Protein AF-A0A8S2WT39-F1 (afdb_monomer_lite)

pLDDT: mean 83.59, std 11.34, range [51.84, 97.19]

Radius of gyration: 20.88 Å; chains: 1; bounding box: 49×28×54 Å

Secondary structure (DSSP, 8-state):
----SS-B--EEEE--SSSSS--EEEEEPPPB--S-TTS-EEEEEEE-SSTT-EEEEEE-S----PPP-

Foldseek 3Di:
DFQPLDKDKDWDWDDPPDPDDDTDTDDMDDIDHDPDSFDWADWDWDADPDPPDIDIDTDGPPPPDDDDD

InterPro domains:
  IPR008963 Purple acid phosphatase-like, N-terminal [SSF49363] (23-65)

Organism: NCBI:txid392030

Sequence (69 aa):
MINLRRPLQFRYYSRDHSCSGNYSLVAQSVLIEPLNYNEPTQIHLAYGDRLDQIFVSYLTNSSQYSPQC

Structure (mmCIF, N/CA/C/O backbone):
data_AF-A0A8S2WT39-F1
#
_entry.id   AF-A0A8S2WT39-F1
#
loop_
_atom_site.group_PDB
_atom_site.id
_atom_site.type_symbol
_atom_site.label_atom_id
_atom_site.label_alt_id
_atom_site.label_comp_id
_atom_site.label_asym_id
_atom_site.label_entity_id
_atom_site.label_seq_id
_atom_site.pdbx_PDB_ins_code
_atom_site.Cartn_x
_atom_site.Cartn_y
_atom_site.Cartn_z
_atom_site.occupancy
_atom_site.B_iso_or_equiv
_atom_site.auth_seq_id
_atom_site.auth_comp_id
_atom_site.auth_asym_id
_atom_site.auth_atom_id
_atom_site.pdbx_PDB_model_num
ATOM 1 N N . MET A 1 1 ? 8.521 -1.851 2.277 1.00 64.38 1 MET A N 1
ATOM 2 C CA . MET A 1 1 ? 7.382 -1.261 1.537 1.00 64.38 1 MET A CA 1
ATOM 3 C C . MET A 1 1 ? 6.171 -1.287 2.446 1.00 64.38 1 MET A C 1
ATOM 5 O O . MET A 1 1 ? 5.969 -2.298 3.101 1.00 64.38 1 MET A O 1
ATOM 9 N N . ILE A 1 2 ? 5.408 -0.197 2.514 1.00 76.38 2 ILE A N 1
ATOM 10 C CA . ILE A 1 2 ? 4.114 -0.175 3.211 1.00 76.38 2 ILE A CA 1
ATOM 11 C C . ILE A 1 2 ? 3.058 -0.804 2.295 1.00 76.38 2 ILE A C 1
ATOM 13 O O . ILE A 1 2 ? 3.097 -0.596 1.082 1.00 76.38 2 ILE A O 1
ATOM 17 N N . ASN A 1 3 ? 2.122 -1.562 2.867 1.00 81.50 3 ASN A N 1
ATOM 18 C CA . ASN A 1 3 ? 0.970 -2.093 2.148 1.00 81.50 3 ASN A CA 1
ATOM 19 C C . ASN A 1 3 ? 0.064 -0.927 1.700 1.00 81.50 3 ASN A C 1
ATOM 21 O O . ASN A 1 3 ? -0.637 -0.317 2.503 1.00 8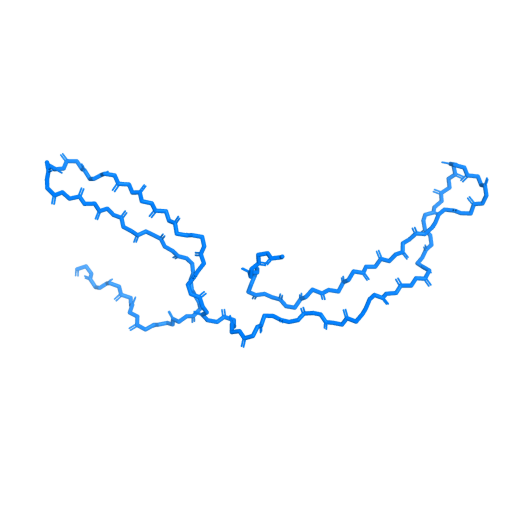1.50 3 ASN A O 1
ATOM 25 N N . LEU A 1 4 ? 0.123 -0.581 0.410 1.00 81.19 4 LEU A N 1
ATOM 26 C CA . LEU A 1 4 ? -0.692 0.483 -0.195 1.00 81.19 4 LEU A CA 1
ATOM 27 C C . LEU A 1 4 ? -2.042 -0.024 -0.719 1.00 81.19 4 LEU A C 1
ATOM 29 O O . LEU A 1 4 ? -2.738 0.719 -1.409 1.00 81.19 4 LEU A O 1
ATOM 33 N N . ARG A 1 5 ? -2.403 -1.282 -0.426 1.00 83.00 5 ARG A N 1
ATOM 34 C CA . ARG A 1 5 ? -3.655 -1.926 -0.858 1.00 83.00 5 ARG A CA 1
ATOM 35 C C . ARG A 1 5 ? -3.871 -1.913 -2.376 1.00 83.00 5 ARG A C 1
ATOM 37 O O . ARG A 1 5 ? -5.001 -1.948 -2.851 1.00 83.00 5 ARG A O 1
ATOM 44 N N . ARG A 1 6 ? -2.787 -1.866 -3.153 1.00 85.69 6 ARG A N 1
ATOM 45 C CA . ARG A 1 6 ? -2.815 -1.969 -4.615 1.00 85.69 6 ARG A CA 1
ATOM 46 C C . ARG A 1 6 ? -1.536 -2.621 -5.137 1.00 85.69 6 ARG A C 1
ATOM 48 O O . ARG A 1 6 ? -0.489 -2.431 -4.512 1.00 85.69 6 ARG A O 1
ATOM 55 N N . PRO A 1 7 ? -1.602 -3.338 -6.271 1.00 90.56 7 PRO A N 1
ATOM 56 C CA . PRO A 1 7 ? -0.409 -3.784 -6.973 1.00 90.56 7 PRO A CA 1
ATOM 57 C C . PRO A 1 7 ? 0.468 -2.591 -7.355 1.00 90.56 7 PRO A C 1
ATOM 59 O O . PRO A 1 7 ? -0.037 -1.529 -7.734 1.00 90.56 7 PRO A O 1
ATOM 62 N N . LEU A 1 8 ? 1.782 -2.769 -7.276 1.00 91.50 8 LEU A N 1
ATOM 63 C CA . LEU A 1 8 ? 2.762 -1.786 -7.714 1.00 91.50 8 LEU A CA 1
ATOM 64 C C . LEU A 1 8 ? 3.624 -2.377 -8.823 1.00 91.50 8 LEU A C 1
ATOM 66 O O . LEU A 1 8 ? 4.107 -3.503 -8.726 1.00 91.50 8 LEU A O 1
ATOM 70 N N . GLN A 1 9 ? 3.851 -1.576 -9.859 1.00 95.56 9 GLN A N 1
ATOM 71 C CA . GLN A 1 9 ? 4.820 -1.861 -10.903 1.00 95.56 9 GLN A CA 1
ATOM 72 C C . GLN A 1 9 ? 5.664 -0.613 -11.128 1.00 95.56 9 GLN A C 1
ATOM 74 O O . GLN A 1 9 ? 5.141 0.471 -11.397 1.00 95.56 9 GLN A O 1
ATOM 79 N N . PHE A 1 10 ? 6.975 -0.765 -11.006 1.00 94.38 10 PHE A N 1
ATOM 80 C CA . PHE A 1 10 ? 7.919 0.324 -11.180 1.00 94.38 10 PHE A CA 1
ATOM 81 C C . PHE A 1 10 ? 8.358 0.378 -12.637 1.00 94.38 10 PHE A C 1
ATOM 83 O O . PHE A 1 10 ? 8.698 -0.642 -13.235 1.00 94.38 10 PHE A O 1
ATOM 90 N N . ARG A 1 11 ? 8.333 1.577 -13.214 1.00 95.88 11 ARG A N 1
ATOM 91 C CA . ARG A 1 11 ? 8.773 1.835 -14.586 1.00 95.88 11 ARG A CA 1
ATOM 92 C C . ARG A 1 11 ? 10.080 2.607 -14.549 1.00 95.88 11 ARG A C 1
ATOM 94 O O . ARG A 1 11 ? 10.180 3.621 -13.860 1.00 95.88 11 ARG A O 1
ATOM 101 N N . TYR A 1 12 ? 11.057 2.122 -15.298 1.00 93.81 12 TYR A N 1
ATOM 102 C CA . TYR A 1 12 ? 12.369 2.733 -15.418 1.00 93.81 12 TYR A CA 1
ATOM 103 C C . TYR A 1 12 ? 12.415 3.520 -16.712 1.00 93.81 12 TYR A C 1
ATOM 105 O O . TYR A 1 12 ? 12.232 2.969 -17.800 1.00 93.81 12 TYR A O 1
ATOM 113 N N . TYR A 1 13 ? 12.659 4.813 -16.573 1.00 92.81 13 TYR A N 1
ATOM 114 C CA . TYR A 1 13 ? 12.800 5.727 -17.687 1.00 92.81 13 TYR A CA 1
ATOM 115 C C . TYR A 1 13 ? 14.243 6.196 -17.760 1.00 92.81 13 TYR A C 1
ATOM 117 O O . TYR A 1 13 ? 14.845 6.503 -16.731 1.00 92.81 13 TYR A O 1
ATOM 125 N N . SER A 1 14 ? 14.777 6.278 -18.971 1.00 89.00 14 SER A N 1
ATOM 126 C CA . SER A 1 14 ? 16.067 6.904 -19.225 1.00 89.00 14 SER A CA 1
ATOM 127 C C . SER A 1 14 ? 15.871 8.109 -20.119 1.00 89.00 14 SER A C 1
ATOM 129 O O . SER A 1 14 ? 14.926 8.197 -20.902 1.00 89.00 14 SER A O 1
ATOM 131 N N . ARG A 1 15 ? 16.777 9.061 -19.972 1.00 88.56 15 ARG A N 1
ATOM 132 C CA . ARG A 1 15 ? 17.009 10.102 -20.959 1.00 88.56 15 ARG A CA 1
ATOM 133 C C . ARG A 1 15 ? 18.279 9.660 -21.689 1.00 88.56 15 ARG A C 1
ATOM 135 O O . ARG A 1 15 ? 19.205 9.202 -21.019 1.00 88.56 15 ARG A O 1
ATOM 142 N N . ASP A 1 16 ? 18.294 9.690 -23.022 1.00 72.50 16 ASP A N 1
ATOM 143 C CA . ASP A 1 16 ? 19.513 9.398 -23.801 1.00 72.50 16 ASP A CA 1
ATOM 144 C C . ASP A 1 16 ? 20.682 10.299 -23.349 1.00 72.50 16 ASP A C 1
ATOM 146 O O . ASP A 1 16 ? 20.502 11.173 -22.506 1.00 72.50 16 ASP A O 1
ATOM 150 N N . HIS A 1 17 ? 21.889 10.105 -23.893 1.00 72.25 17 HIS A N 1
ATOM 151 C CA . HIS A 1 17 ? 23.153 10.737 -23.459 1.00 72.25 17 HIS A CA 1
ATOM 152 C C . HIS A 1 17 ? 23.159 12.276 -23.261 1.00 72.25 17 HIS A C 1
ATOM 154 O O . HIS A 1 17 ? 24.153 12.819 -22.779 1.00 72.25 17 HIS A O 1
ATOM 160 N N . SER A 1 18 ? 22.088 12.995 -23.599 1.00 72.94 18 SER A N 1
ATOM 161 C CA . SER A 1 18 ? 21.857 14.388 -23.226 1.00 72.94 18 SER A CA 1
ATOM 162 C C . SER A 1 18 ? 20.949 14.520 -21.992 1.00 72.94 18 SER A C 1
ATOM 164 O O . SER A 1 18 ? 19.808 14.069 -21.962 1.00 72.94 18 SER A O 1
ATOM 166 N N . CYS A 1 19 ? 21.387 15.280 -20.982 1.00 73.75 19 CYS A N 1
ATOM 167 C CA . CYS A 1 19 ? 20.541 15.662 -19.838 1.00 73.75 19 CYS A CA 1
ATOM 168 C C . CYS A 1 19 ? 19.335 16.545 -20.222 1.00 73.75 19 CYS A C 1
ATOM 170 O O . CYS A 1 19 ? 18.518 16.865 -19.363 1.00 73.75 19 CYS A O 1
ATOM 172 N N . SER A 1 20 ? 19.194 16.926 -21.490 1.00 77.31 20 SER A N 1
ATOM 173 C CA . SER A 1 20 ? 18.049 17.618 -22.079 1.00 77.31 20 SER A CA 1
ATOM 174 C C . SER A 1 20 ? 17.365 16.695 -23.095 1.00 77.31 20 SER A C 1
ATOM 176 O O . SER A 1 20 ? 18.013 16.170 -23.997 1.00 77.31 20 SER A O 1
ATOM 178 N N . GLY A 1 21 ? 16.060 16.453 -22.936 1.00 77.31 21 GLY A N 1
ATOM 179 C CA . GLY A 1 21 ? 15.299 15.579 -23.835 1.00 77.31 21 GLY A CA 1
ATOM 180 C C . GLY A 1 21 ? 14.108 14.885 -23.175 1.00 77.31 21 GLY A C 1
ATOM 181 O O . GLY A 1 21 ? 13.868 15.011 -21.969 1.00 77.31 21 GLY A O 1
ATOM 182 N N . ASN A 1 22 ? 13.358 14.134 -23.978 1.00 88.38 22 ASN A N 1
ATOM 183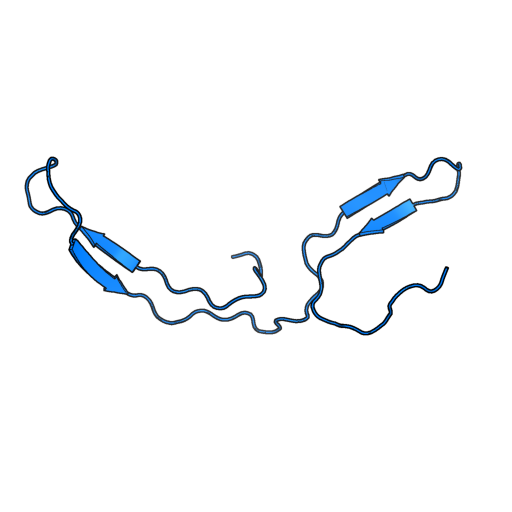 C CA . ASN A 1 22 ? 12.222 13.354 -23.495 1.00 88.38 22 ASN A CA 1
ATOM 184 C C . ASN A 1 22 ? 12.697 12.053 -22.841 1.00 88.38 22 ASN A C 1
ATOM 186 O O . ASN A 1 22 ? 13.688 11.459 -23.257 1.00 88.38 22 ASN A O 1
ATOM 190 N N . TYR A 1 23 ? 11.980 11.619 -21.809 1.00 90.31 23 TYR A N 1
ATOM 191 C CA . TYR A 1 23 ? 12.214 10.323 -21.182 1.00 90.31 23 TYR A CA 1
ATOM 192 C C . TYR A 1 23 ? 11.625 9.205 -22.045 1.00 90.31 23 TYR A C 1
ATOM 194 O O . TYR A 1 23 ? 10.454 9.269 -22.423 1.00 90.31 23 TYR A O 1
ATOM 202 N N . SER A 1 24 ? 12.413 8.167 -22.311 1.00 90.62 24 SER A N 1
ATOM 203 C CA . SER A 1 24 ? 11.967 6.926 -22.943 1.00 90.62 24 SER A CA 1
ATOM 204 C C . SER A 1 24 ? 11.857 5.813 -21.897 1.00 90.62 24 SER A C 1
ATOM 206 O O . SER A 1 24 ? 12.614 5.768 -20.924 1.00 90.62 24 SER A O 1
ATOM 208 N N . LEU A 1 25 ? 10.861 4.936 -22.050 1.00 93.12 25 LEU A N 1
ATOM 209 C CA . LEU A 1 25 ? 10.698 3.766 -21.185 1.00 93.12 25 LEU A CA 1
ATOM 210 C C . LEU A 1 25 ? 11.770 2.733 -21.543 1.00 93.12 25 LEU A C 1
ATOM 212 O O . LEU A 1 25 ? 11.860 2.326 -22.697 1.00 93.12 25 LEU A O 1
ATOM 216 N N . VAL A 1 26 ? 12.543 2.291 -20.554 1.00 94.81 26 VAL A N 1
ATOM 217 C CA . VAL A 1 26 ? 13.645 1.335 -20.750 1.00 94.81 26 VAL A CA 1
ATOM 218 C C . VAL A 1 26 ? 13.311 -0.034 -20.179 1.00 94.81 26 VAL A C 1
ATOM 220 O O . VAL A 1 26 ? 13.648 -1.053 -20.773 1.00 94.81 26 VAL A O 1
ATOM 223 N N . ALA A 1 27 ? 12.641 -0.075 -19.030 1.00 94.81 27 ALA A N 1
ATOM 224 C CA . ALA A 1 27 ? 12.292 -1.330 -18.379 1.00 94.81 27 ALA A CA 1
ATOM 225 C C . ALA A 1 27 ? 11.098 -1.172 -17.436 1.00 94.81 27 ALA A C 1
ATOM 227 O O . ALA A 1 27 ? 10.694 -0.065 -17.072 1.00 94.81 27 ALA A O 1
ATOM 228 N N . GLN A 1 28 ? 10.571 -2.308 -16.990 1.00 97.19 28 GLN A N 1
ATOM 229 C CA . GLN A 1 28 ? 9.552 -2.395 -15.950 1.00 97.19 28 GLN A CA 1
ATOM 230 C C . GLN A 1 28 ? 9.917 -3.494 -14.951 1.00 97.19 28 GLN A C 1
ATOM 232 O O . GLN A 1 28 ? 10.487 -4.516 -15.331 1.00 97.19 28 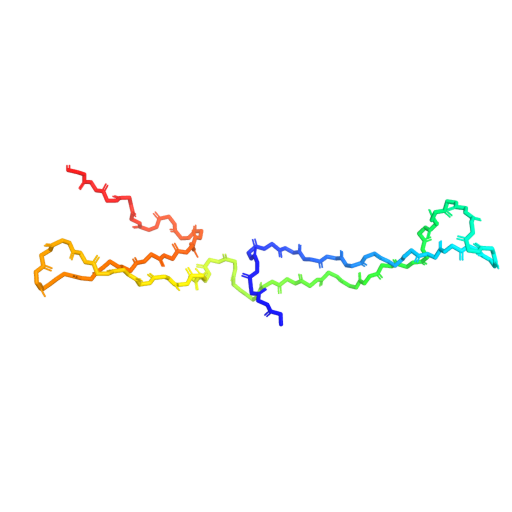GLN A O 1
ATOM 237 N N . SER A 1 29 ? 9.596 -3.284 -13.676 1.00 95.81 29 SER A N 1
ATOM 238 C CA . SER A 1 29 ? 9.743 -4.309 -12.646 1.00 95.81 29 SER A CA 1
ATOM 239 C C . SER A 1 29 ? 8.678 -5.398 -12.790 1.00 95.81 29 SER A C 1
ATOM 241 O O . SER A 1 29 ? 7.666 -5.233 -13.482 1.00 95.81 29 SER A O 1
ATOM 243 N N . VAL A 1 30 ? 8.866 -6.488 -12.045 1.00 95.62 30 VAL A N 1
ATOM 244 C CA . VAL A 1 30 ? 7.778 -7.423 -11.739 1.00 95.62 30 VAL A CA 1
ATOM 245 C C . VAL A 1 30 ? 6.645 -6.707 -11.000 1.00 95.62 30 VAL A C 1
ATOM 247 O O . VAL A 1 30 ? 6.859 -5.661 -10.372 1.00 95.62 30 VAL A O 1
ATOM 250 N N . LEU A 1 31 ? 5.443 -7.273 -11.091 1.00 94.69 31 LEU A N 1
ATOM 251 C CA . LEU A 1 31 ? 4.300 -6.832 -10.306 1.00 94.69 31 LEU A CA 1
ATOM 252 C C . LEU A 1 31 ? 4.521 -7.233 -8.845 1.00 94.69 31 LEU A C 1
ATOM 254 O O . LEU A 1 31 ? 4.787 -8.397 -8.554 1.00 94.69 31 LEU A O 1
ATOM 258 N N . ILE A 1 32 ? 4.437 -6.264 -7.940 1.00 91.69 32 ILE A N 1
ATOM 259 C CA . ILE A 1 32 ? 4.540 -6.491 -6.499 1.00 91.69 32 ILE A CA 1
ATOM 260 C C . ILE A 1 32 ? 3.158 -6.275 -5.902 1.00 91.69 32 ILE A C 1
ATOM 262 O O . ILE A 1 32 ? 2.586 -5.189 -6.015 1.00 91.69 32 ILE A O 1
ATOM 266 N N . GL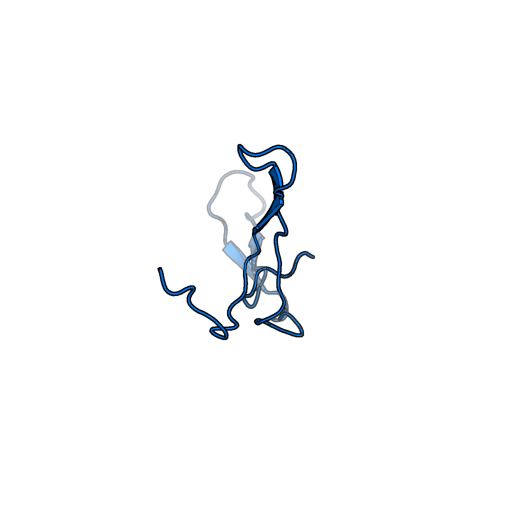U A 1 33 ? 2.635 -7.306 -5.254 1.00 89.44 33 GLU A N 1
ATOM 267 C CA . GLU A 1 33 ? 1.297 -7.313 -4.676 1.00 89.44 33 GLU A CA 1
ATOM 268 C C . GLU A 1 33 ? 1.362 -7.473 -3.154 1.00 89.44 33 GLU A C 1
ATOM 270 O O . GLU A 1 33 ? 2.206 -8.217 -2.644 1.00 89.44 33 GLU A O 1
ATOM 275 N N . PRO A 1 34 ? 0.501 -6.772 -2.398 1.00 86.06 34 PRO A N 1
ATOM 276 C CA . PRO A 1 34 ? 0.303 -7.068 -0.989 1.00 86.06 34 PRO A CA 1
ATOM 277 C C . PRO A 1 34 ? -0.178 -8.506 -0.788 1.00 86.06 34 PRO A C 1
ATOM 279 O O . PRO A 1 34 ? -1.081 -8.959 -1.486 1.00 86.06 34 PRO A O 1
ATOM 282 N N . LEU A 1 35 ? 0.348 -9.185 0.235 1.00 87.31 35 LEU A N 1
ATOM 283 C CA . LEU A 1 35 ? -0.128 -10.519 0.620 1.00 87.31 35 LEU A CA 1
ATOM 284 C C . LEU A 1 35 ? -1.620 -10.506 1.003 1.00 87.31 35 LEU A C 1
ATOM 286 O O . LEU A 1 35 ? -2.333 -11.478 0.773 1.00 87.31 35 LEU A O 1
ATOM 290 N N . ASN A 1 36 ? -2.091 -9.396 1.580 1.00 87.00 36 ASN A N 1
ATOM 291 C CA . ASN A 1 36 ? -3.490 -9.185 1.926 1.00 87.00 36 ASN A CA 1
ATOM 292 C C . ASN A 1 36 ? -3.909 -7.729 1.661 1.00 87.00 36 ASN A C 1
ATOM 294 O O . ASN A 1 36 ? -3.493 -6.805 2.360 1.00 87.00 36 ASN A O 1
ATOM 298 N N . TYR A 1 37 ? -4.779 -7.522 0.672 1.00 85.12 37 TYR A N 1
ATOM 299 C CA . TYR A 1 37 ? -5.350 -6.208 0.342 1.00 85.12 37 TYR A CA 1
ATOM 300 C C . TYR A 1 37 ? -6.322 -5.669 1.401 1.00 85.12 37 TYR A C 1
ATOM 302 O O . TYR A 1 37 ? -6.590 -4.469 1.440 1.00 85.12 37 TYR A O 1
ATOM 310 N N . ASN A 1 38 ? -6.854 -6.551 2.247 1.00 85.44 38 ASN A N 1
ATOM 311 C CA . ASN A 1 38 ? -7.845 -6.224 3.268 1.00 85.44 38 ASN A CA 1
ATOM 312 C C . ASN A 1 38 ? -7.216 -5.951 4.639 1.00 85.44 38 ASN A C 1
ATOM 314 O O . ASN A 1 38 ? -7.931 -5.606 5.579 1.00 85.44 38 ASN A O 1
ATOM 318 N N . GLU A 1 39 ? -5.897 -6.101 4.769 1.00 86.88 39 GLU A N 1
ATOM 319 C CA . GLU A 1 39 ? -5.186 -5.806 6.008 1.00 86.88 39 GLU A CA 1
ATOM 320 C C . GLU A 1 39 ? -5.439 -4.348 6.450 1.00 86.88 39 GLU A C 1
ATOM 322 O O . GLU A 1 39 ? -5.329 -3.430 5.627 1.00 86.88 39 GLU A O 1
ATOM 327 N N . PRO A 1 40 ? -5.792 -4.106 7.727 1.00 88.12 40 PRO A N 1
ATOM 328 C CA . PRO A 1 40 ? -5.860 -2.762 8.284 1.00 88.12 40 PRO A CA 1
ATOM 329 C C . PRO A 1 40 ? -4.497 -2.068 8.210 1.00 88.12 40 PRO A C 1
ATOM 331 O O . PRO A 1 40 ? -3.497 -2.568 8.715 1.00 88.12 40 PRO A O 1
ATOM 334 N N . THR A 1 41 ? -4.458 -0.888 7.605 1.00 88.31 41 THR A N 1
ATOM 335 C CA . THR A 1 41 ? -3.239 -0.080 7.448 1.00 88.31 41 THR A CA 1
ATOM 336 C C . THR A 1 41 ? -3.481 1.352 7.913 1.00 88.31 41 THR A C 1
ATOM 338 O O . THR A 1 41 ? -4.628 1.757 8.084 1.00 88.31 41 THR A O 1
ATOM 341 N N . GLN A 1 42 ? -2.404 2.126 8.103 1.00 88.50 42 GLN A N 1
ATOM 342 C CA . GLN A 1 42 ? -2.474 3.543 8.496 1.00 88.50 42 GLN A CA 1
ATOM 343 C C . GLN A 1 42 ? -3.296 3.744 9.778 1.00 88.50 42 GLN A C 1
ATOM 345 O O . GLN A 1 42 ? -4.350 4.371 9.772 1.00 88.50 42 GLN A O 1
ATOM 350 N N . ILE A 1 43 ? -2.839 3.138 10.876 1.00 88.94 43 ILE A N 1
ATOM 351 C CA . ILE A 1 43 ? -3.510 3.251 12.173 1.00 88.94 43 ILE A CA 1
ATOM 352 C C . ILE A 1 43 ? -3.228 4.639 12.757 1.00 88.94 43 ILE A C 1
ATOM 354 O O . ILE A 1 43 ? -2.072 5.037 12.901 1.00 88.94 43 ILE A O 1
ATOM 358 N N . HIS A 1 44 ? -4.290 5.349 13.124 1.00 91.12 44 HIS A N 1
ATOM 359 C CA . HIS A 1 44 ? -4.254 6.655 13.767 1.00 91.12 44 HIS A CA 1
ATOM 360 C C . HIS A 1 44 ? -5.017 6.605 15.089 1.00 91.12 44 HIS A C 1
ATOM 362 O O . HIS A 1 44 ? -6.117 6.057 15.160 1.00 91.12 44 HIS A O 1
ATOM 368 N N . LEU A 1 45 ? -4.429 7.201 16.125 1.00 91.44 45 LEU A N 1
ATOM 369 C CA . LEU A 1 45 ? -5.028 7.334 17.449 1.00 91.44 45 LEU A CA 1
ATOM 370 C C . LEU A 1 45 ? -5.325 8.808 17.716 1.00 91.44 45 LEU A C 1
ATOM 372 O O . LEU A 1 45 ? -4.477 9.661 17.450 1.00 91.44 45 LEU A O 1
ATOM 376 N N . ALA A 1 46 ? -6.502 9.099 18.258 1.00 91.44 46 ALA A N 1
ATOM 377 C CA . ALA A 1 46 ? -6.878 10.440 18.693 1.00 91.44 46 ALA A CA 1
ATOM 378 C C . ALA A 1 46 ? -7.592 10.377 20.045 1.00 91.44 46 ALA A C 1
ATOM 380 O O . ALA A 1 46 ? -8.424 9.499 20.266 1.00 91.44 46 ALA A O 1
ATOM 381 N N . TYR A 1 47 ? -7.281 11.305 20.948 1.00 90.12 4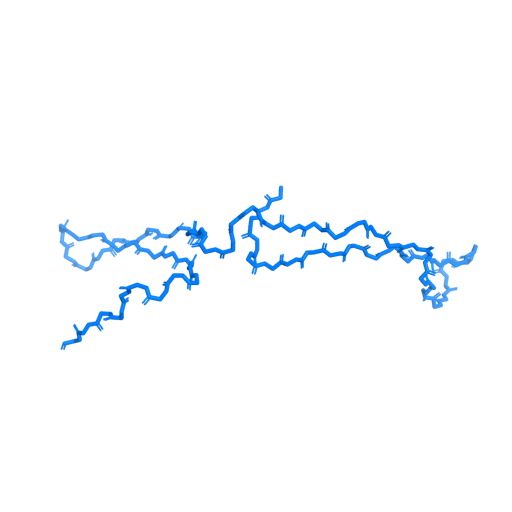7 TYR A N 1
ATOM 382 C CA . TYR A 1 47 ? -8.048 11.466 22.183 1.00 90.12 47 TYR A CA 1
ATOM 383 C C . TYR A 1 47 ? -9.429 12.039 21.858 1.00 90.12 47 TYR A C 1
ATOM 385 O O . TYR A 1 47 ? -9.552 12.890 20.977 1.00 90.12 47 TYR A O 1
ATOM 393 N N . GLY A 1 48 ? -10.462 11.550 22.539 1.00 83.69 48 GLY A N 1
ATOM 394 C CA . GLY A 1 48 ? -11.793 12.140 22.464 1.00 83.69 48 GLY A CA 1
ATOM 395 C C . GLY A 1 48 ? -11.949 13.333 23.401 1.00 83.69 48 GLY A C 1
ATOM 396 O O . GLY A 1 48 ? -11.133 13.560 24.290 1.00 83.69 48 GLY A O 1
ATOM 397 N N . ASP A 1 49 ? -13.048 14.067 23.237 1.00 83.75 49 ASP A N 1
ATOM 398 C CA . ASP A 1 49 ? -13.357 15.248 24.058 1.00 83.75 49 ASP A CA 1
ATOM 399 C C . ASP A 1 49 ? -13.720 14.897 25.517 1.00 83.75 49 ASP A C 1
ATOM 401 O O . ASP A 1 49 ? -13.860 15.776 26.368 1.00 83.75 49 ASP A O 1
ATOM 405 N N . ARG A 1 50 ? -13.898 13.605 25.825 1.00 78.69 50 ARG A N 1
ATOM 406 C CA . ARG A 1 50 ? -14.169 13.084 27.172 1.00 78.69 50 ARG A CA 1
ATOM 407 C C . ARG A 1 50 ? -12.917 12.416 27.735 1.00 78.69 50 ARG A C 1
ATOM 409 O O . ARG A 1 50 ? -12.193 11.754 26.999 1.00 78.69 50 ARG A O 1
ATOM 416 N N . LEU A 1 51 ? -12.725 12.539 29.052 1.00 74.44 51 LEU A N 1
ATOM 417 C CA . LEU A 1 51 ? -11.520 12.100 29.776 1.00 74.44 51 LEU A CA 1
ATOM 418 C C . LEU A 1 51 ? -11.155 10.613 29.573 1.00 74.44 51 LEU A C 1
ATOM 420 O O . LEU A 1 51 ? -9.982 10.275 29.680 1.00 74.44 51 LEU A O 1
ATOM 424 N N . ASP A 1 52 ? -12.120 9.768 29.193 1.00 84.62 52 ASP A N 1
ATOM 425 C CA . ASP A 1 52 ? -11.951 8.312 29.082 1.00 84.62 52 ASP A CA 1
ATOM 426 C C . ASP A 1 52 ? -12.251 7.758 27.671 1.00 84.62 52 ASP A C 1
ATOM 428 O O . ASP A 1 52 ? -12.733 6.633 27.527 1.00 84.62 52 ASP A O 1
ATOM 432 N N . GLN A 1 53 ? -12.015 8.535 26.604 1.00 89.75 53 GLN A N 1
ATOM 433 C CA . GLN A 1 53 ? -12.253 8.083 25.224 1.00 89.75 53 GLN A CA 1
ATOM 434 C C . GLN A 1 53 ? -11.020 8.226 24.321 1.00 89.75 53 GLN A C 1
ATOM 436 O O . GLN A 1 53 ? -10.368 9.267 24.283 1.00 89.75 53 GLN A O 1
ATOM 441 N N . ILE A 1 54 ? -10.749 7.186 23.525 1.00 91.00 54 ILE A N 1
ATOM 442 C CA . ILE A 1 54 ? -9.756 7.190 22.443 1.00 91.00 54 ILE A CA 1
ATOM 443 C C . ILE A 1 54 ? -10.431 6.685 21.165 1.00 91.00 54 ILE A C 1
ATOM 445 O O . ILE A 1 54 ? -11.124 5.668 21.178 1.00 91.00 54 ILE A O 1
ATOM 449 N N . PHE A 1 55 ? -10.212 7.386 20.058 1.00 89.12 55 PHE A N 1
ATOM 450 C CA . PHE A 1 55 ? -10.608 6.971 18.720 1.00 89.12 55 PHE A CA 1
ATOM 451 C C . PHE A 1 55 ? -9.451 6.258 18.025 1.00 89.12 55 PHE A C 1
ATOM 453 O O . PHE A 1 55 ? -8.318 6.742 18.023 1.00 89.12 55 PHE A O 1
ATOM 460 N N . VAL A 1 56 ? -9.759 5.116 17.411 1.00 90.12 56 VAL A N 1
ATOM 461 C CA . VAL A 1 56 ? -8.828 4.337 16.591 1.00 90.12 56 VAL A CA 1
ATOM 462 C C . VAL A 1 56 ? -9.357 4.328 15.164 1.00 90.12 56 VAL A C 1
ATOM 464 O O . VAL A 1 56 ? -10.403 3.741 14.892 1.00 90.12 56 VAL A O 1
ATOM 467 N N . SER A 1 57 ? -8.624 4.965 14.258 1.00 88.69 57 SER A N 1
ATOM 468 C CA . SER A 1 57 ? -8.951 5.027 12.834 1.00 88.69 57 SER A CA 1
ATOM 469 C C . SER A 1 57 ? -7.936 4.219 12.040 1.00 88.69 57 SER A C 1
ATOM 471 O O . SER A 1 57 ? -6.743 4.261 12.327 1.00 88.69 57 SER A O 1
ATOM 473 N N . TYR A 1 58 ? -8.394 3.484 11.036 1.00 89.12 58 TYR A N 1
ATOM 474 C CA . TYR A 1 58 ? -7.541 2.696 10.150 1.00 89.12 58 TYR A CA 1
ATOM 475 C C . TYR A 1 58 ? -8.198 2.566 8.779 1.00 89.12 58 TYR A C 1
ATOM 477 O O . TYR A 1 58 ? -9.404 2.760 8.627 1.00 89.12 58 TYR A O 1
ATOM 485 N N . LEU A 1 59 ? -7.406 2.220 7.770 1.00 86.19 59 LEU A N 1
ATOM 486 C CA . LEU A 1 59 ? -7.891 1.965 6.422 1.00 86.19 59 LEU A CA 1
ATOM 487 C C . LEU A 1 59 ? -7.909 0.467 6.135 1.00 86.19 59 LEU A C 1
ATOM 489 O O . LEU A 1 59 ? -6.876 -0.198 6.190 1.00 86.19 59 LEU A O 1
ATOM 493 N N . THR A 1 60 ? -9.079 -0.053 5.770 1.00 85.75 60 THR A N 1
ATOM 494 C CA . THR A 1 60 ? -9.272 -1.441 5.335 1.00 85.75 60 THR A CA 1
ATOM 495 C C . THR A 1 60 ? -10.263 -1.505 4.170 1.00 85.75 60 THR A C 1
ATOM 497 O O . THR A 1 60 ? -11.076 -0.600 3.994 1.00 85.75 60 THR A O 1
ATOM 500 N N . ASN A 1 61 ? -10.177 -2.566 3.365 1.00 78.50 61 ASN A N 1
ATOM 501 C CA . ASN A 1 61 ? -11.202 -2.939 2.381 1.00 78.50 61 ASN A CA 1
ATOM 502 C C . ASN A 1 61 ? -12.187 -3.983 2.938 1.00 78.50 61 ASN A C 1
ATOM 504 O O . ASN A 1 61 ? -13.123 -4.383 2.250 1.00 78.50 61 ASN A O 1
ATOM 508 N N . SER A 1 62 ? -11.989 -4.420 4.185 1.00 72.38 62 SER A N 1
ATOM 509 C CA . SER A 1 62 ? -12.955 -5.228 4.918 1.00 72.38 62 SER A CA 1
ATOM 510 C C . SER A 1 62 ? -14.215 -4.396 5.155 1.00 72.38 62 SER A C 1
ATOM 512 O O .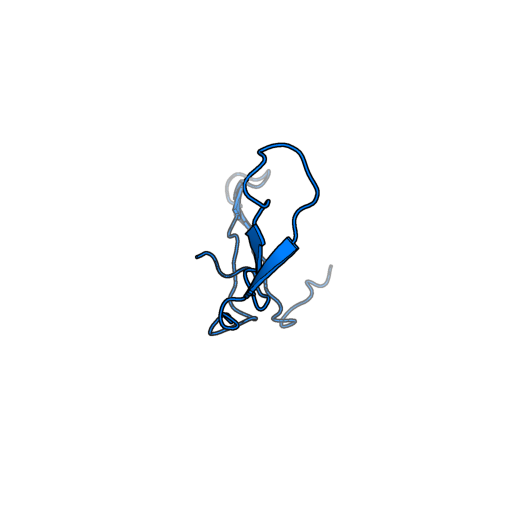 SER A 1 62 ? -14.215 -3.456 5.946 1.00 72.38 62 SER A O 1
ATOM 514 N N . SER A 1 63 ? -15.307 -4.734 4.472 1.00 66.06 63 SER A N 1
ATOM 515 C CA . SER A 1 63 ? -16.607 -4.071 4.623 1.00 66.06 63 SER A CA 1
ATOM 516 C C . SER A 1 63 ? -17.358 -4.510 5.888 1.00 66.06 63 SER A C 1
ATOM 518 O O . SER A 1 63 ? -18.585 -4.454 5.922 1.00 66.06 63 SER A O 1
ATOM 520 N N . GLN A 1 64 ? -16.663 -5.029 6.906 1.00 61.66 64 GLN A N 1
ATOM 521 C CA . GLN A 1 64 ? -17.306 -5.870 7.916 1.00 61.66 64 GLN A CA 1
ATOM 522 C C . GLN A 1 64 ? -18.197 -5.104 8.906 1.00 61.66 64 GLN A C 1
ATOM 524 O O . GLN A 1 64 ? -18.995 -5.737 9.592 1.00 61.66 64 GLN A O 1
ATOM 529 N N . TYR A 1 65 ? -18.150 -3.769 8.959 1.00 58.12 65 TYR A N 1
ATOM 530 C CA . TYR A 1 65 ? -19.106 -3.021 9.772 1.00 58.12 65 TYR A CA 1
ATOM 531 C C . TYR A 1 65 ? -19.217 -1.551 9.355 1.00 58.12 65 TYR A C 1
ATOM 533 O O . TYR A 1 65 ? -18.262 -0.790 9.489 1.00 58.12 65 TYR A O 1
ATOM 541 N N . SER A 1 66 ? -20.397 -1.140 8.883 1.00 57.94 66 SER A N 1
ATOM 542 C CA . SER A 1 66 ? -20.758 0.277 8.812 1.00 57.94 66 SER A CA 1
ATOM 543 C C . SER A 1 66 ? -21.403 0.638 10.153 1.00 57.94 66 SER A C 1
ATOM 545 O O . SER A 1 66 ? -22.430 0.037 10.480 1.00 57.94 66 SER A O 1
ATOM 547 N N . PRO A 1 67 ? -20.830 1.551 10.956 1.00 51.97 67 PRO A N 1
ATOM 548 C CA . PRO A 1 67 ? -21.439 1.938 12.222 1.00 51.97 67 PRO A CA 1
ATOM 549 C C . PRO A 1 67 ? -22.831 2.518 11.953 1.00 51.97 67 PRO A C 1
ATOM 551 O O . PRO A 1 67 ? -22.969 3.449 11.160 1.00 51.97 67 PRO A O 1
ATOM 554 N N . GLN A 1 68 ? -23.863 1.933 12.565 1.00 51.84 68 GLN A N 1
ATOM 555 C CA . GLN A 1 68 ? -25.194 2.533 12.569 1.00 51.84 68 GLN A CA 1
ATOM 556 C C . GLN A 1 68 ? -25.223 3.636 13.625 1.00 51.84 68 GLN A C 1
ATOM 558 O O . GLN A 1 68 ? -24.769 3.420 14.752 1.00 51.84 68 GLN A O 1
ATOM 563 N N . CYS A 1 69 ? -25.685 4.815 13.210 1.00 51.97 69 CYS A N 1
ATOM 564 C CA . CYS A 1 69 ? -25.993 5.929 14.100 1.00 51.97 69 CYS A CA 1
ATOM 565 C C . CYS A 1 69 ? -27.243 5.634 14.928 1.00 51.97 69 CYS A C 1
ATOM 567 O O . CYS A 1 69 ? -28.187 5.038 14.364 1.00 51.97 69 CYS A O 1
#